Protein 1IFR (pdb70)

Radius of gyration: 12.82 Å; Cα contacts (8 Å, |Δi|>4): 294; chains: 1; bounding box: 25×29×37 Å

Sequence (113 aa):
GSHRTSGRVAVEEVDEEGKFVRLRNKSNEDQSMGNWQIKRQNGDDPLLTYRFPPKFTLKAGQVVTIWAAGAGATHSPPTDLVWKAQNTWGCGNSLRTALINSTGEEVAMRKLV

InterPro domains:
  IPR001322 Lamin tail domain [PF00932] (434-542)
  IPR001322 Lamin tail domain [PS51841] (428-545)
  IPR018039 Intermediate filament protein, conserved site [PS00226] (373-381)
  IPR036415 Lamin tail domain superfamily [G3DSA:2.60.40.1260] (401-550)
  IPR036415 Lamin tail domain superfamily [SSF74853] (403-548)
  IPR039008 Intermediate filament, rod domain [PF00038] (30-386)
  IPR039008 Intermediate filament, rod domain [PS51842] (31-387)
  IPR039008 Intermediate filament, rod domain [SM01391] (30-386)

Nearest PDB structures (foldseek):
  1ifr-assembly1_A  TM=1.009E+00  e=1.398E-22  Homo sapiens
  6ghd-assembly2_F  TM=9.971E-01  e=3.505E-19  Homo sapiens
  7crg-assembly2_B  TM=1.001E+00  e=9.884E-19  Homo sapiens
  3gef-assembly2_B  TM=9.757E-01  e=1.576E-18  Homo sapiens
  1ufg-assembly1_A  TM=9.640E-01  e=5.192E-18  Mus musculus

B-factor: mean 15.98, std 6.72, range [6.82, 43.07]

Foldseek 3Di:
DDKDAAAQKEFPDQDQQQFKTKMWRAAQAKDWAAQKWKWKDADPDDIDIATDHNTAIAHHGHMAMEGEQQNPDDDDPDRYHYGDVGNGSDHHQKMKMFIGGNVGHTRMIDIHD

CATH classification: 2.60.40.1260

Organism: Homo sapiens (NCBI:txid9606)

Structure (mmCIF, N/CA/C/O backbone):
data_1IFR
#
_entry.id   1IFR
#
_cell.length_a   26.430
_cell.length_b   52.550
_cell.length_c   67.440
_cell.angle_alpha   90.00
_cell.angle_beta   90.00
_cell.angle_gamma   90.00
#
_symmetry.space_group_name_H-M   'P 21 21 21'
#
loop_
_entity.id
_entity.type
_entity.pdbx_description
1 polymer 'Lamin A/C'
2 non-polymer GLYCEROL
3 water water
#
loop_
_atom_site.group_PDB
_atom_site.id
_atom_site.type_symbol
_atom_site.label_atom_id
_atom_site.label_alt_id
_atom_site.label_comp_id
_atom_site.label_asym_id
_atom_site.label_entity_id
_atom_site.label_seq_id
_atom_site.pdbx_PDB_ins_code
_atom_site.Cartn_x
_atom_site.Cartn_y
_atom_site.Cartn_z
_atom_site.occupancy
_atom_site.B_iso_or_equiv
_atom_site.auth_seq_id
_atom_site.auth_comp_id
_atom_site.auth_asym_id
_atom_site.auth_atom_id
_atom_site.pdbx_PDB_model_num
ATOM 1 N N . GLY A 1 1 ? -11.247 -9.725 -4.138 1.00 20.82 432 GLY A N 1
ATOM 2 C CA . GLY A 1 1 ? -10.063 -10.249 -4.874 1.00 18.70 432 GLY A CA 1
ATOM 3 C C . GLY A 1 1 ? -9.225 -11.198 -4.039 1.00 17.89 432 GLY A C 1
ATOM 4 O O . GLY A 1 1 ? -9.514 -11.426 -2.864 1.00 18.40 432 GLY A O 1
ATOM 5 N N . SER A 1 2 ? -8.190 -11.760 -4.655 1.00 16.16 433 SER A N 1
ATOM 6 C CA . SER A 1 2 ? -7.291 -12.684 -3.977 1.00 15.85 433 SER A CA 1
ATOM 7 C C . SER A 1 2 ? -6.445 -11.872 -3.011 1.00 14.18 433 SER A C 1
ATOM 8 O O . SER A 1 2 ? -6.222 -10.680 -3.224 1.00 12.91 433 SER A O 1
ATOM 11 N N . HIS A 1 3 ? -5.973 -12.501 -1.945 1.00 12.07 434 HIS A N 1
ATOM 12 C CA . HIS A 1 3 ? -5.163 -11.767 -0.992 1.00 11.46 434 HIS A CA 1
ATOM 13 C C . HIS A 1 3 ? -4.380 -12.664 -0.059 1.00 11.47 434 HIS A C 1
ATOM 14 O O . HIS A 1 3 ? -4.660 -13.852 0.076 1.00 10.62 434 HIS A O 1
ATOM 21 N N . ARG A 1 4 ? -3.393 -12.068 0.589 1.00 10.19 435 ARG A N 1
ATOM 22 C CA . ARG A 1 4 ? -2.553 -12.760 1.544 1.00 10.48 435 ARG A CA 1
ATOM 23 C C . ARG A 1 4 ? -2.053 -11.701 2.506 1.00 11.03 435 ARG A C 1
ATOM 24 O O . ARG A 1 4 ? -1.721 -10.587 2.098 1.00 10.24 435 ARG A O 1
ATOM 32 N N . THR A 1 5 ? -2.021 -12.045 3.786 1.00 11.27 436 THR A N 1
ATOM 33 C CA . THR A 1 5 ? -1.521 -11.140 4.803 1.00 11.75 436 THR A CA 1
ATOM 34 C C . THR A 1 5 ? -0.702 -11.913 5.820 1.00 13.08 436 THR A C 1
ATOM 35 O O . THR A 1 5 ? -1.212 -12.793 6.514 1.00 15.07 436 THR A O 1
ATOM 39 N N . SER A 1 6 ? 0.581 -11.595 5.878 1.00 13.43 437 SER A N 1
ATOM 40 C CA . SER A 1 6 ? 1.488 -12.212 6.827 1.00 16.69 437 SER A CA 1
ATOM 41 C C . SER A 1 6 ? 1.933 -11.038 7.679 1.00 17.50 437 SER A C 1
ATOM 42 O O . SER A 1 6 ? 2.393 -10.025 7.158 1.00 20.70 437 SER A O 1
ATOM 45 N N . GLY A 1 7 ? 1.781 -11.157 8.986 1.00 18.23 438 GLY A N 1
ATOM 46 C CA . GLY A 1 7 ? 2.186 -10.062 9.831 1.00 16.67 438 GLY A CA 1
ATOM 47 C C . GLY A 1 7 ? 1.022 -9.162 10.175 1.00 15.06 438 GLY A C 1
ATOM 48 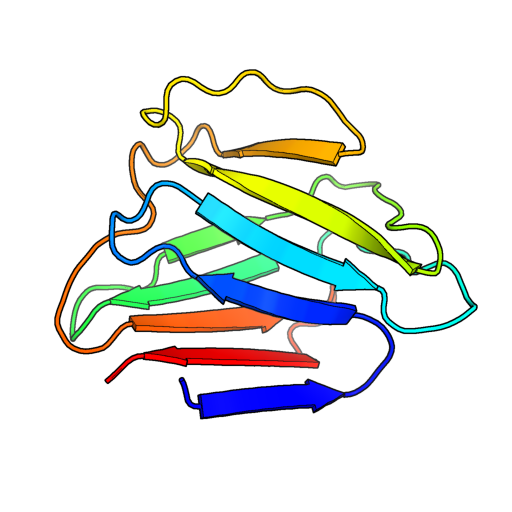O O . GLY A 1 7 ? -0.143 -9.539 10.048 1.00 15.48 438 GLY A O 1
ATOM 49 N N . ARG A 1 8 ? 1.351 -7.942 10.569 1.00 13.03 439 ARG A N 1
ATOM 50 C CA . ARG A 1 8 ? 0.355 -6.981 11.014 1.00 11.74 439 ARG A CA 1
ATOM 51 C C . ARG A 1 8 ? -0.449 -6.196 9.985 1.00 10.65 439 ARG A C 1
ATOM 52 O O . ARG A 1 8 ? -1.600 -5.854 10.248 1.00 10.78 439 ARG A O 1
ATOM 60 N N . VAL A 1 9 ? 0.134 -5.927 8.820 1.00 9.97 440 VAL A N 1
ATOM 61 C CA . VAL A 1 9 ? -0.531 -5.089 7.824 1.00 9.71 440 VAL A CA 1
ATOM 62 C C . VAL A 1 9 ? -1.047 -5.784 6.569 1.00 9.75 440 VAL A C 1
ATOM 63 O O . VAL A 1 9 ? -0.315 -6.509 5.899 1.00 9.83 440 VAL A O 1
ATOM 67 N N . ALA A 1 10 ? -2.309 -5.523 6.245 1.00 8.06 441 ALA A N 1
ATOM 68 C CA . ALA A 1 10 ? -2.949 -6.108 5.073 1.00 8.43 441 ALA A CA 1
ATOM 69 C C . ALA A 1 10 ? -3.267 -5.060 4.010 1.00 7.89 441 ALA A C 1
ATOM 70 O O . ALA A 1 10 ? -3.381 -3.867 4.305 1.00 8.56 441 ALA A O 1
ATOM 72 N N . VAL A 1 11 ? -3.383 -5.506 2.764 1.00 7.79 442 VAL A N 1
ATOM 73 C CA . VAL A 1 11 ? -3.779 -4.620 1.680 1.00 8.25 442 VAL A CA 1
ATOM 74 C C . VAL A 1 11 ? -5.292 -4.836 1.696 1.00 8.68 442 VAL A C 1
ATOM 75 O O . VAL A 1 11 ? -5.804 -5.850 1.204 1.00 10.31 442 VAL A O 1
ATOM 79 N N . GLU A 1 12 ? -6.002 -3.897 2.309 1.00 9.07 443 GLU A N 1
ATOM 80 C CA . GLU A 1 12 ? -7.447 -3.991 2.478 1.00 10.54 443 GLU A CA 1
ATOM 81 C C . GLU A 1 12 ? -8.289 -3.740 1.241 1.00 9.77 443 GLU A C 1
ATOM 82 O O . GLU A 1 12 ? -9.305 -4.407 1.024 1.00 10.23 443 GLU A O 1
ATOM 88 N N . GLU A 1 13 ? -7.886 -2.766 0.435 1.00 9.15 444 GLU A N 1
ATOM 89 C CA . GLU A 1 13 ? -8.629 -2.465 -0.779 1.00 10.58 444 GLU A CA 1
ATOM 90 C C . GLU A 1 13 ? -7.775 -1.848 -1.869 1.00 10.23 444 GLU A C 1
ATOM 91 O O . GLU A 1 13 ? -6.902 -1.022 -1.608 1.00 10.16 444 GLU A O 1
ATOM 97 N N . VAL A 1 14 ? -8.037 -2.281 -3.096 1.00 11.63 445 VAL A N 1
ATOM 98 C CA . VAL A 1 14 ? -7.351 -1.769 -4.271 1.00 12.70 445 VAL A CA 1
ATOM 99 C C . VAL A 1 14 ? -8.445 -1.174 -5.146 1.00 13.24 445 VAL A C 1
ATOM 100 O O . VAL A 1 14 ? -9.303 -1.893 -5.657 1.00 15.11 445 VAL A O 1
ATOM 104 N N . ASP A 1 15 ? -8.422 0.144 -5.302 1.00 13.45 446 ASP A N 1
ATOM 105 C CA . ASP A 1 15 ? -9.430 0.821 -6.102 1.00 13.59 446 ASP A CA 1
ATOM 106 C C . ASP A 1 15 ? -9.340 0.449 -7.577 1.00 13.97 446 ASP A C 1
ATOM 107 O O . ASP A 1 15 ? -8.286 0.584 -8.196 1.00 13.38 446 ASP A O 1
ATOM 112 N N . GLU A 1 16 ? -10.448 -0.027 -8.140 1.00 14.62 447 GLU A N 1
ATOM 113 C CA . GLU A 1 16 ? -10.471 -0.404 -9.547 1.00 16.28 447 GLU A CA 1
ATOM 114 C C . GLU A 1 16 ? -10.278 0.814 -10.443 1.00 15.18 447 GLU A C 1
ATOM 115 O O . GLU A 1 16 ? -9.846 0.684 -11.587 1.00 15.47 447 GLU A O 1
ATOM 121 N N . GLU A 1 17 ? -10.600 1.996 -9.922 1.00 15.29 448 GLU A N 1
ATOM 122 C CA . GLU A 1 17 ? -10.442 3.228 -10.689 1.00 14.96 448 GLU A CA 1
ATOM 123 C C . GLU A 1 17 ? -9.014 3.756 -10.578 1.00 14.17 448 GLU A C 1
ATOM 124 O O . GLU A 1 17 ? -8.700 4.830 -11.088 1.00 14.54 448 GLU A O 1
ATOM 130 N N . GLY A 1 18 ? -8.165 2.995 -9.890 1.00 12.38 449 GLY A N 1
ATOM 131 C CA . GLY A 1 18 ? -6.765 3.356 -9.728 1.00 11.62 449 GLY A CA 1
ATOM 132 C C . GLY A 1 18 ? -6.437 4.600 -8.924 1.00 11.33 449 GLY A C 1
ATOM 133 O O . GLY A 1 18 ? -5.324 5.121 -9.021 1.00 11.66 449 GLY A O 1
ATOM 134 N N . LYS A 1 19 ? -7.370 5.074 -8.111 1.00 10.89 450 LYS A N 1
ATOM 135 C CA . LYS A 1 19 ? -7.114 6.278 -7.337 1.00 10.61 450 LYS A CA 1
ATOM 136 C C . LYS A 1 19 ? -6.374 6.045 -6.027 1.00 10.53 450 LYS A C 1
ATOM 137 O O . LYS A 1 19 ? -5.661 6.929 -5.557 1.00 9.14 450 LYS A O 1
ATOM 143 N N . PHE A 1 20 ? -6.521 4.858 -5.446 1.00 9.88 451 PHE A N 1
ATOM 144 C CA . PHE A 1 20 ? -5.868 4.587 -4.174 1.00 8.56 451 PHE A CA 1
ATOM 145 C C . PHE A 1 20 ? -5.667 3.111 -3.859 1.00 8.24 451 PHE A C 1
ATOM 146 O O . PHE A 1 20 ? -6.197 2.227 -4.539 1.00 8.41 451 PHE A O 1
ATOM 154 N N . VAL A 1 21 ? -4.873 2.881 -2.815 1.00 7.72 452 VAL A N 1
ATOM 155 C CA . VAL A 1 21 ? -4.609 1.555 -2.261 1.00 7.93 452 VAL A CA 1
ATOM 156 C C . VAL A 1 21 ? -4.712 1.812 -0.762 1.00 7.29 452 VAL A C 1
ATOM 157 O O . VAL A 1 21 ? -4.070 2.732 -0.247 1.00 8.53 452 VAL A O 1
ATOM 161 N N . ARG A 1 22 ? -5.549 1.040 -0.072 1.00 7.58 453 ARG A N 1
ATOM 162 C CA . ARG A 1 22 ? -5.710 1.211 1.367 1.00 7.03 453 ARG A CA 1
ATOM 163 C C . ARG A 1 22 ? -5.165 0.018 2.134 1.00 8.44 453 ARG A C 1
ATOM 164 O O . ARG A 1 22 ? -5.466 -1.133 1.814 1.00 8.12 453 ARG A O 1
ATOM 172 N N . LEU A 1 23 ? -4.358 0.308 3.147 1.00 7.84 454 LEU A N 1
ATOM 173 C CA . LEU A 1 23 ? -3.769 -0.722 3.990 1.00 7.06 454 LEU A CA 1
ATOM 174 C C . LEU A 1 23 ? -4.379 -0.645 5.378 1.00 8.28 454 LEU A C 1
ATOM 175 O O . LEU A 1 23 ? -4.859 0.406 5.794 1.00 8.94 454 LEU A O 1
ATOM 180 N N . ARG A 1 24 ? -4.362 -1.760 6.098 1.00 7.35 455 ARG A N 1
ATOM 181 C CA . ARG A 1 24 ? -4.873 -1.751 7.457 1.00 8.63 455 ARG A CA 1
ATOM 182 C C . ARG A 1 24 ? -4.008 -2.585 8.378 1.00 8.14 455 ARG A C 1
ATOM 183 O O . ARG A 1 24 ? -3.637 -3.713 8.051 1.00 8.40 455 ARG A O 1
ATOM 191 N N . ASN A 1 25 ? -3.660 -2.010 9.521 1.00 7.74 456 ASN A N 1
ATOM 192 C CA . ASN A 1 25 ? -2.895 -2.746 10.510 1.00 8.82 456 ASN A CA 1
ATOM 193 C C . ASN A 1 25 ? -3.987 -3.480 11.283 1.00 10.03 456 ASN A C 1
ATOM 194 O O . ASN A 1 25 ? -4.704 -2.870 12.074 1.00 10.48 456 ASN A O 1
ATOM 199 N N . LYS A 1 26 ? -4.133 -4.779 11.036 1.00 10.70 457 LYS A N 1
ATOM 200 C CA . LYS A 1 26 ? -5.174 -5.552 11.709 1.00 12.17 457 LYS A CA 1
ATOM 201 C C . LYS A 1 26 ? -4.757 -6.086 13.072 1.00 12.76 457 LYS A C 1
ATOM 202 O O . LYS A 1 26 ? -5.541 -6.764 13.736 1.00 14.13 457 LYS A O 1
ATOM 208 N N . SER A 1 27 ? -3.537 -5.768 13.497 1.00 12.28 458 SER A N 1
ATOM 209 C CA . SER A 1 27 ? -3.036 -6.255 14.780 1.00 12.70 458 SER A CA 1
ATOM 210 C C . SER A 1 27 ? -3.214 -5.249 15.907 1.00 12.97 458 SER A C 1
ATOM 211 O O . SER A 1 27 ? -3.694 -4.133 15.701 1.00 13.71 458 SER A O 1
ATOM 214 N N . ASN A 1 28 ? -2.811 -5.658 17.105 1.00 13.36 459 ASN A N 1
ATOM 215 C CA . ASN A 1 28 ? -2.911 -4.801 18.278 1.00 14.43 459 ASN A CA 1
ATOM 216 C C . ASN A 1 28 ? -1.562 -4.154 18.588 1.00 14.00 459 ASN A C 1
ATOM 217 O O . ASN A 1 28 ? -1.352 -3.639 19.687 1.00 13.80 459 ASN A O 1
ATOM 222 N N . GLU A 1 29 ? -0.654 -4.182 17.613 1.00 13.90 460 GLU A N 1
ATOM 223 C CA . GLU A 1 29 ? 0.677 -3.597 17.765 1.00 14.03 460 GLU A CA 1
ATOM 224 C C . GLU A 1 29 ? 0.979 -2.646 16.610 1.00 13.40 460 GLU A C 1
ATOM 225 O O . GLU A 1 29 ? 0.566 -2.894 15.475 1.00 13.08 460 GLU A O 1
ATOM 231 N N . ASP A 1 30 ? 1.702 -1.567 16.894 1.00 12.55 461 ASP A N 1
ATOM 232 C CA . ASP A 1 30 ? 2.071 -0.611 15.853 1.00 12.63 461 ASP A CA 1
ATOM 233 C C . ASP A 1 30 ? 3.085 -1.260 14.922 1.00 12.52 461 ASP A C 1
ATOM 234 O O . ASP A 1 30 ? 3.838 -2.147 15.331 1.00 12.34 461 ASP A O 1
ATOM 239 N N . GLN A 1 31 ? 3.111 -0.808 13.674 1.00 11.85 462 GLN A N 1
ATOM 240 C CA . GLN A 1 31 ? 4.035 -1.355 12.690 1.00 11.08 462 GLN A CA 1
ATOM 241 C C . GLN A 1 31 ? 4.891 -0.279 12.038 1.00 10.93 462 GLN A C 1
ATOM 242 O O . GLN A 1 31 ? 4.373 0.689 11.484 1.00 11.63 462 GLN A O 1
ATOM 248 N N . SER A 1 32 ? 6.207 -0.449 12.110 1.00 11.86 463 SER A N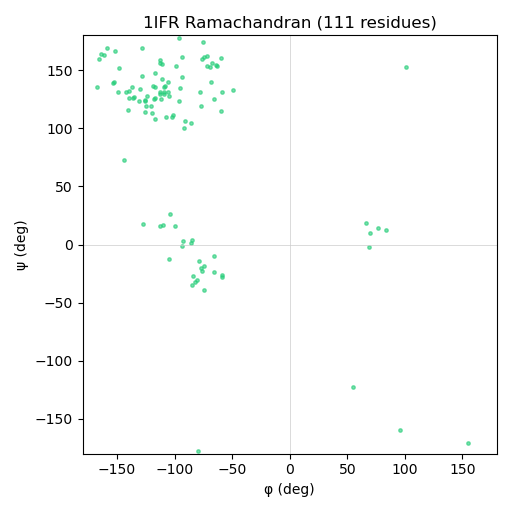 1
ATOM 249 C CA . SER A 1 32 ? 7.115 0.495 11.471 1.00 12.28 463 SER A CA 1
ATOM 250 C C . SER A 1 32 ? 7.098 0.151 9.985 1.00 12.00 463 SER A C 1
ATOM 251 O O . SER A 1 32 ? 7.229 -1.016 9.617 1.00 12.79 463 SER A O 1
ATOM 254 N N . MET A 1 33 ? 6.926 1.158 9.140 1.00 11.44 464 MET A N 1
ATOM 255 C CA . MET A 1 33 ? 6.892 0.926 7.701 1.00 11.25 464 MET A CA 1
ATOM 256 C C . MET A 1 33 ? 7.860 1.822 6.939 1.00 10.97 464 MET A C 1
ATOM 257 O O . MET A 1 33 ? 7.742 1.996 5.730 1.00 10.62 464 MET A O 1
ATOM 262 N N . GLY A 1 34 ? 8.822 2.391 7.658 1.00 11.65 465 GLY A N 1
ATOM 263 C CA . GLY A 1 34 ? 9.799 3.243 7.012 1.00 11.48 465 GLY A CA 1
ATOM 264 C C . GLY A 1 34 ? 10.524 2.448 5.944 1.00 10.78 465 GLY A C 1
ATOM 265 O O . GLY A 1 34 ? 10.970 1.328 6.197 1.00 12.11 465 GLY A O 1
ATOM 266 N N . ASN A 1 35 ? 10.615 3.025 4.750 1.00 11.41 466 ASN A N 1
ATOM 267 C CA . ASN A 1 35 ? 11.287 2.390 3.618 1.00 11.51 466 ASN A CA 1
ATOM 268 C C . ASN A 1 35 ? 10.565 1.173 3.037 1.00 11.05 466 ASN A C 1
ATOM 269 O O . ASN A 1 35 ? 11.123 0.450 2.216 1.00 11.79 466 ASN A O 1
ATOM 274 N N . TRP A 1 36 ? 9.328 0.935 3.465 1.00 10.23 467 TRP A N 1
ATOM 275 C CA . TRP A 1 36 ? 8.562 -0.166 2.897 1.00 9.04 467 TRP A CA 1
ATOM 276 C C . TRP A 1 36 ? 8.129 0.327 1.518 1.00 9.01 467 TRP A C 1
ATOM 277 O O . TRP A 1 36 ? 8.368 1.484 1.162 1.00 10.09 467 TRP A O 1
ATOM 288 N N . GLN A 1 37 ? 7.505 -0.538 0.730 1.00 8.49 468 GLN A N 1
ATOM 289 C CA . GLN A 1 37 ? 7.054 -0.122 -0.586 1.00 9.49 468 GLN A CA 1
ATOM 290 C C . GLN A 1 37 ? 5.844 -0.913 -1.032 1.00 8.69 468 GLN A C 1
ATOM 291 O O . GLN A 1 37 ? 5.485 -1.922 -0.423 1.00 8.74 468 GLN A O 1
ATOM 297 N N . ILE A 1 38 ? 5.202 -0.425 -2.085 1.00 9.32 469 ILE A N 1
ATOM 298 C CA . ILE A 1 38 ? 4.057 -1.103 -2.664 1.00 10.15 469 ILE A CA 1
ATOM 299 C C . ILE A 1 38 ? 4.376 -1.282 -4.139 1.00 10.32 469 ILE A C 1
ATOM 300 O O . ILE A 1 38 ? 4.691 -0.312 -4.834 1.00 11.52 469 ILE A O 1
ATOM 305 N N . LYS A 1 39 ? 4.340 -2.526 -4.599 1.00 10.46 470 LYS A N 1
ATOM 306 C CA . LYS A 1 39 ? 4.601 -2.833 -6.001 1.00 11.01 470 LYS A CA 1
ATOM 307 C C . LYS A 1 39 ? 3.281 -3.146 -6.688 1.00 11.01 470 LYS A C 1
ATOM 308 O O . LYS A 1 39 ? 2.510 -3.991 -6.234 1.00 11.51 470 LYS A O 1
ATOM 314 N N . ARG A 1 40 ? 3.032 -2.460 -7.794 1.00 10.89 471 ARG A N 1
ATOM 315 C CA . ARG A 1 40 ? 1.797 -2.621 -8.539 1.00 10.75 471 ARG A CA 1
ATOM 316 C C . ARG A 1 40 ? 2.047 -3.139 -9.949 1.00 12.40 471 ARG A C 1
ATOM 317 O O . ARG A 1 40 ? 2.812 -2.552 -10.712 1.00 11.92 471 ARG A O 1
ATOM 325 N N . GLN A 1 41 ? 1.390 -4.243 -10.279 1.00 13.56 472 GLN A N 1
ATOM 326 C CA . GLN A 1 41 ? 1.514 -4.859 -11.591 1.00 15.77 472 GLN A CA 1
ATOM 327 C C . GLN A 1 41 ? 0.155 -4.825 -12.281 1.00 15.78 472 GLN A C 1
ATOM 328 O O . GLN A 1 41 ? -0.768 -5.542 -11.889 1.00 15.59 472 GLN A O 1
ATOM 334 N N . ASN A 1 42 ? 0.030 -3.974 -13.296 1.00 15.94 473 ASN A N 1
ATOM 335 C CA . ASN A 1 42 ? -1.217 -3.855 -14.042 1.00 16.15 473 ASN A CA 1
ATOM 336 C C . ASN A 1 42 ? -1.087 -4.608 -15.354 1.00 16.87 473 ASN A C 1
ATOM 337 O O . ASN A 1 42 ? -0.336 -4.196 -16.237 1.00 16.64 473 ASN A O 1
ATOM 342 N N . GLY A 1 43 ? -1.820 -5.709 -15.474 1.00 17.97 474 GLY A N 1
ATOM 343 C CA . GLY A 1 43 ? -1.757 -6.501 -16.687 1.00 19.02 474 GLY A CA 1
ATOM 344 C C . GLY A 1 43 ? -0.330 -6.905 -16.992 1.00 19.65 474 GLY A C 1
ATOM 345 O O . GLY A 1 43 ? 0.332 -7.535 -16.167 1.00 20.76 474 GLY A O 1
ATOM 346 N N . ASP A 1 44 ? 0.147 -6.530 -18.174 1.00 20.93 475 ASP A N 1
ATOM 347 C CA . ASP A 1 44 ? 1.505 -6.856 -18.593 1.00 22.38 475 ASP A CA 1
ATOM 348 C C . ASP A 1 44 ? 2.390 -5.617 -18.637 1.00 22.38 475 ASP A C 1
ATOM 349 O O . ASP A 1 44 ? 3.460 -5.628 -19.249 1.00 22.42 475 ASP A O 1
ATOM 354 N N . ASP A 1 45 ? 1.941 -4.550 -17.984 1.00 22.19 476 ASP A N 1
ATOM 355 C CA . ASP A 1 45 ? 2.693 -3.301 -17.949 1.00 21.67 476 ASP A CA 1
ATOM 356 C C . ASP A 1 45 ? 3.889 -3.403 -17.012 1.00 20.84 476 ASP A C 1
ATOM 357 O O . ASP A 1 45 ? 3.950 -4.294 -16.165 1.00 20.30 476 ASP A O 1
ATOM 362 N N . PRO A 1 46 ? 4.868 -2.497 -17.167 1.00 19.96 477 PRO A N 1
ATOM 363 C CA . PRO A 1 46 ? 6.043 -2.525 -16.292 1.00 18.77 477 PRO A CA 1
ATOM 364 C C . PRO A 1 46 ? 5.566 -2.260 -14.867 1.00 17.84 477 PRO A C 1
ATOM 365 O O . PRO A 1 46 ? 4.534 -1.616 -14.662 1.00 17.07 477 PRO A O 1
ATOM 369 N N . LEU A 1 47 ? 6.314 -2.749 -13.887 1.00 17.77 478 LEU A N 1
ATOM 370 C CA . LEU A 1 47 ? 5.942 -2.565 -12.488 1.00 18.16 478 LEU A CA 1
ATOM 371 C C . LEU A 1 47 ? 6.044 -1.126 -12.008 1.00 17.78 478 LEU A C 1
ATOM 372 O O . LEU A 1 47 ? 6.975 -0.403 -12.363 1.00 17.73 478 LEU A O 1
ATOM 377 N N . LEU A 1 48 ? 5.070 -0.717 -11.201 1.00 16.38 479 LEU A N 1
ATOM 378 C CA . LEU A 1 48 ? 5.052 0.619 -10.621 1.00 16.56 479 LEU A CA 1
ATOM 379 C C . LEU A 1 48 ? 5.433 0.423 -9.162 1.00 16.26 479 LEU A C 1
ATOM 380 O O . LEU A 1 48 ? 5.001 -0.544 -8.531 1.00 15.84 479 LEU A O 1
ATOM 385 N N . THR A 1 49 ? 6.242 1.327 -8.626 1.00 15.73 480 THR A N 1
ATOM 386 C CA . THR A 1 49 ? 6.668 1.205 -7.241 1.00 15.50 480 THR A CA 1
ATOM 387 C C . THR A 1 49 ? 6.496 2.483 -6.434 1.00 14.94 480 THR A C 1
ATOM 388 O O . THR A 1 49 ? 7.012 3.543 -6.798 1.00 15.33 480 THR A O 1
ATOM 392 N N . TYR A 1 50 ? 5.752 2.374 -5.340 1.00 13.00 481 TYR A N 1
ATOM 393 C CA . TYR A 1 50 ? 5.553 3.492 -4.429 1.00 11.09 481 TYR A CA 1
ATOM 394 C C . TYR A 1 50 ? 6.407 3.172 -3.211 1.00 11.62 481 TYR A C 1
ATOM 395 O O . TYR A 1 50 ? 6.353 2.058 -2.694 1.00 11.18 481 TYR A O 1
ATOM 404 N N . ARG A 1 51 ? 7.201 4.131 -2.753 1.00 10.91 482 ARG A N 1
ATOM 405 C CA . ARG A 1 51 ? 8.019 3.908 -1.570 1.00 11.88 482 ARG A CA 1
ATOM 406 C C . ARG A 1 51 ? 7.488 4.725 -0.404 1.00 11.54 482 ARG A C 1
ATOM 407 O O . ARG A 1 51 ? 7.146 5.899 -0.561 1.00 10.54 482 ARG A O 1
ATOM 415 N N . PHE A 1 52 ? 7.400 4.098 0.761 1.00 11.19 483 PHE A N 1
ATOM 416 C CA . PHE A 1 52 ? 6.941 4.797 1.946 1.00 12.53 483 PHE A CA 1
ATOM 417 C C . PHE A 1 52 ? 8.028 5.752 2.380 1.00 14.22 483 PHE A C 1
ATOM 418 O O . PHE A 1 52 ? 9.183 5.620 1.968 1.00 13.72 483 PHE A O 1
ATOM 426 N N . PRO A 1 53 ? 7.670 6.738 3.213 1.00 14.54 484 PRO A N 1
ATOM 427 C CA . PRO A 1 53 ? 8.633 7.719 3.709 1.00 16.33 484 PRO A CA 1
ATOM 428 C C . PRO A 1 53 ? 9.738 6.998 4.476 1.00 16.49 484 PRO A C 1
ATOM 429 O O . PRO A 1 53 ? 9.566 5.855 4.910 1.00 16.24 484 PRO A O 1
ATOM 433 N N . PRO A 1 54 ? 10.893 7.651 4.655 1.00 18.21 485 PRO A N 1
ATOM 434 C CA . PRO A 1 54 ? 11.970 6.984 5.389 1.00 18.56 485 PRO A CA 1
ATOM 435 C C . PRO A 1 54 ? 11.533 6.605 6.804 1.00 18.70 485 PRO A C 1
ATOM 436 O O . PRO A 1 54 ? 12.051 5.661 7.398 1.00 19.39 485 PRO A O 1
ATOM 440 N N . LYS A 1 55 ? 10.568 7.349 7.335 1.00 19.38 486 LYS A N 1
ATOM 441 C CA . LYS A 1 55 ? 10.033 7.071 8.660 1.00 19.50 486 LYS A CA 1
ATOM 442 C C . LYS A 1 55 ? 8.513 7.151 8.618 1.00 17.58 486 LYS A C 1
ATOM 443 O O . LYS A 1 55 ? 7.941 8.131 8.137 1.00 17.25 486 LYS A O 1
ATOM 449 N N . PHE A 1 56 ? 7.861 6.095 9.096 1.00 16.81 487 PHE A N 1
ATOM 450 C CA . PHE A 1 56 ? 6.404 6.043 9.123 1.00 15.32 487 PHE A CA 1
ATOM 451 C C . PHE A 1 56 ? 5.923 4.893 9.991 1.00 15.60 487 PHE A C 1
ATOM 452 O O . PHE A 1 56 ? 6.443 3.783 9.911 1.00 15.87 487 PHE A O 1
ATOM 460 N N . THR A 1 57 ? 4.926 5.167 10.820 1.00 14.10 488 THR A N 1
ATOM 461 C CA . THR A 1 57 ? 4.359 4.145 11.683 1.00 13.91 488 THR A CA 1
ATOM 462 C C . THR A 1 57 ? 2.860 4.029 11.448 1.00 13.31 488 THR A C 1
ATOM 463 O O . THR A 1 57 ? 2.144 5.034 11.456 1.00 14.56 488 THR A O 1
ATOM 467 N N . LEU A 1 58 ? 2.390 2.810 11.203 1.00 11.25 489 LEU A N 1
ATOM 468 C CA . LEU A 1 58 ? 0.961 2.580 11.036 1.00 10.43 489 LEU A CA 1
ATOM 469 C C . LEU A 1 58 ? 0.544 1.989 12.379 1.00 10.11 489 LEU A C 1
ATOM 470 O O . LEU A 1 58 ? 0.921 0.865 12.724 1.00 10.18 489 LEU A O 1
ATOM 475 N N . LYS A 1 59 ? -0.213 2.758 13.151 1.00 10.97 490 LYS A N 1
ATOM 476 C CA . LYS A 1 59 ? -0.626 2.309 14.472 1.00 11.48 490 LYS A CA 1
ATOM 477 C C . LYS A 1 59 ? -1.589 1.138 14.458 1.00 9.96 490 LYS A C 1
ATOM 478 O O . LYS A 1 59 ? -2.299 0.907 13.480 1.00 9.57 490 LYS A O 1
ATOM 484 N N . ALA A 1 60 ? -1.605 0.410 15.569 1.00 9.84 491 ALA A N 1
ATOM 485 C CA . ALA A 1 60 ? -2.458 -0.754 15.738 1.00 10.00 491 ALA A CA 1
ATOM 486 C C . ALA A 1 60 ? -3.902 -0.477 15.348 1.00 10.81 491 ALA A C 1
A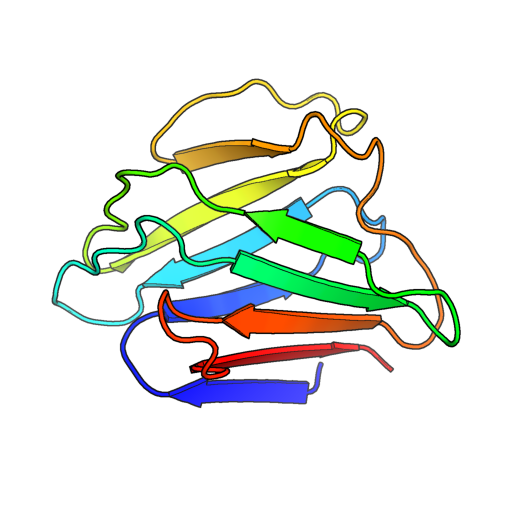TOM 487 O O . ALA A 1 60 ? -4.479 0.540 15.742 1.00 11.23 491 ALA A O 1
ATOM 489 N N . GLY A 1 61 ? -4.469 -1.387 14.562 1.00 10.55 492 GLY A N 1
ATOM 490 C CA . GLY A 1 61 ? -5.850 -1.272 14.127 1.00 11.23 492 GLY A CA 1
ATOM 491 C C . GLY A 1 61 ? -6.189 -0.161 13.150 1.00 12.29 492 GLY A C 1
ATOM 492 O O . GLY A 1 61 ? -7.334 -0.064 12.712 1.00 14.36 492 GLY A O 1
ATOM 493 N N . GLN A 1 62 ? -5.207 0.659 12.783 1.00 11.98 493 GLN A N 1
ATOM 494 C CA . GLN A 1 62 ? -5.459 1.784 11.885 1.00 12.02 493 GLN A CA 1
ATOM 495 C C . GLN A 1 62 ? -5.223 1.538 10.401 1.00 11.31 493 GLN A C 1
ATOM 496 O O . GLN A 1 62 ? -4.530 0.601 10.007 1.00 10.83 493 GLN A O 1
ATOM 502 N N . VAL A 1 63 ? -5.813 2.400 9.580 1.00 11.05 494 VAL A N 1
ATOM 503 C CA . VAL A 1 63 ? -5.655 2.311 8.137 1.00 11.65 494 VAL A CA 1
ATOM 504 C C . VAL A 1 63 ? -4.875 3.502 7.602 1.00 10.93 494 VAL A C 1
ATOM 505 O O . VAL A 1 63 ? -4.771 4.548 8.248 1.00 11.11 494 VAL A O 1
ATOM 509 N N . VAL A 1 64 ? -4.304 3.318 6.423 1.00 9.82 495 VAL A N 1
ATOM 510 C CA . VAL A 1 64 ? -3.604 4.392 5.734 1.00 9.22 495 VAL A CA 1
ATOM 511 C C . VAL A 1 64 ? -3.932 4.195 4.263 1.00 7.89 495 VAL A C 1
ATOM 512 O O . VAL A 1 64 ? -3.881 3.076 3.738 1.00 8.14 495 VAL A O 1
ATOM 516 N N . THR A 1 65 ? -4.334 5.273 3.607 1.00 8.40 496 THR A N 1
ATOM 517 C CA . THR A 1 65 ? -4.662 5.204 2.197 1.00 7.89 496 THR A CA 1
ATOM 518 C C . THR A 1 65 ? -3.580 5.944 1.437 1.00 7.82 496 THR A C 1
ATOM 519 O O . THR A 1 65 ? -3.209 7.060 1.802 1.00 9.04 496 THR A O 1
ATOM 523 N N . ILE A 1 66 ? -3.056 5.310 0.395 1.00 7.29 497 ILE A N 1
ATOM 524 C CA . ILE A 1 66 ? -2.021 5.920 -0.425 1.00 8.22 497 ILE A CA 1
ATOM 525 C C . ILE A 1 66 ? -2.694 6.291 -1.737 1.00 7.77 497 ILE A C 1
ATOM 526 O O . ILE A 1 66 ? -3.067 5.419 -2.530 1.00 8.36 497 ILE A O 1
ATOM 531 N N . TRP A 1 67 ? -2.856 7.594 -1.945 1.00 8.63 498 TRP A N 1
ATOM 532 C CA . TRP A 1 67 ? -3.510 8.136 -3.127 1.00 9.23 498 TRP A CA 1
ATOM 533 C C . TRP A 1 67 ? -2.564 8.489 -4.260 1.00 9.67 498 TRP A C 1
ATOM 534 O O . TRP A 1 67 ? -1.455 8.966 -4.029 1.00 10.35 498 TRP A O 1
ATOM 545 N N . ALA A 1 68 ? -3.022 8.274 -5.490 1.00 11.30 499 ALA A N 1
ATOM 546 C CA . ALA A 1 68 ? -2.229 8.634 -6.660 1.00 12.80 499 ALA A CA 1
ATOM 547 C C . ALA A 1 68 ? -2.360 10.156 -6.780 1.00 13.78 499 ALA A C 1
ATOM 548 O O . ALA A 1 68 ? -3.298 10.746 -6.243 1.00 14.13 499 ALA A O 1
ATOM 550 N N . ALA A 1 69 ? -1.429 10.785 -7.492 1.00 14.37 500 ALA A N 1
ATOM 551 C CA . ALA A 1 69 ? -1.411 12.240 -7.645 1.00 15.25 500 ALA A CA 1
ATOM 552 C C . ALA A 1 69 ? -2.637 12.907 -8.273 1.00 16.06 500 ALA A C 1
ATOM 553 O O . ALA A 1 69 ? -2.917 14.073 -7.983 1.00 17.31 500 ALA A O 1
ATOM 555 N N . GLY A 1 70 ? -3.362 12.191 -9.127 1.00 16.65 501 GLY A N 1
ATOM 556 C CA . GLY A 1 70 ? -4.525 12.789 -9.764 1.00 17.52 501 GLY A CA 1
ATOM 557 C C . GLY A 1 70 ? -5.866 12.351 -9.206 1.00 17.30 501 GLY A C 1
ATOM 558 O O . GLY A 1 70 ? -6.880 12.401 -9.906 1.00 19.65 501 GLY A O 1
ATOM 559 N N . ALA A 1 71 ? -5.881 11.948 -7.939 1.00 14.80 502 ALA A N 1
ATOM 560 C CA . ALA A 1 71 ? -7.102 11.476 -7.296 1.00 14.13 502 ALA A CA 1
ATOM 561 C C . ALA A 1 71 ? -7.873 12.553 -6.539 1.00 13.89 502 ALA A C 1
ATOM 562 O O . ALA A 1 71 ? -8.925 12.277 -5.968 1.00 13.99 502 ALA A O 1
ATOM 564 N N . GLY A 1 72 ? -7.351 13.775 -6.529 1.00 13.60 503 GLY A N 1
ATOM 565 C CA . GLY A 1 72 ? -8.025 14.856 -5.830 1.00 14.37 503 GLY A CA 1
ATOM 566 C C . GLY A 1 72 ? -7.864 14.812 -4.321 1.00 13.38 503 GLY A C 1
ATOM 567 O O . GLY A 1 72 ? -8.578 15.502 -3.585 1.00 15.05 503 GLY A O 1
ATOM 568 N N . ALA A 1 73 ? -6.925 13.999 -3.852 1.00 13.09 504 ALA A N 1
ATOM 569 C CA . ALA A 1 73 ? -6.668 13.870 -2.424 1.00 11.82 504 ALA A CA 1
ATOM 570 C C . ALA A 1 73 ? -5.467 14.710 -2.000 1.00 12.21 504 ALA A C 1
ATOM 571 O O . ALA A 1 73 ? -4.571 14.977 -2.800 1.00 14.81 504 ALA A O 1
ATOM 573 N N . THR A 1 74 ? -5.457 15.119 -0.735 1.00 12.90 505 THR A N 1
ATOM 574 C CA . THR A 1 74 ? -4.373 15.928 -0.192 1.00 13.29 505 THR A CA 1
ATOM 575 C C . THR A 1 74 ? -3.545 15.134 0.816 1.00 12.32 505 THR A C 1
ATOM 576 O O . THR A 1 74 ? -4.084 14.325 1.575 1.00 13.96 505 THR A O 1
ATOM 580 N N . HIS A 1 75 ? -2.235 15.361 0.804 1.00 13.35 506 HIS A N 1
ATOM 581 C CA . HIS A 1 75 ? -1.325 14.685 1.720 1.00 13.36 506 HIS A CA 1
ATOM 582 C C . HIS A 1 75 ? -1.762 15.045 3.135 1.00 13.72 506 HIS A C 1
ATOM 583 O O . HIS A 1 75 ? -1.698 16.210 3.540 1.00 14.60 506 HIS A O 1
ATOM 590 N N . SER A 1 76 ? -2.212 14.046 3.886 1.00 12.68 507 SER A N 1
ATOM 591 C CA . SER A 1 76 ? -2.683 14.275 5.245 1.00 13.58 507 SER A CA 1
ATOM 592 C C . SER A 1 76 ? -2.313 13.111 6.159 1.00 12.95 507 SER A C 1
ATOM 593 O O . SER A 1 76 ? -3.166 12.313 6.543 1.00 12.32 507 SER A O 1
ATOM 596 N N . PRO A 1 77 ? -1.025 12.995 6.510 1.00 13.89 508 PRO A N 1
ATOM 597 C CA . PRO A 1 77 ? -0.589 11.907 7.386 1.00 15.42 508 PRO A CA 1
ATOM 598 C C . PRO A 1 77 ? -1.231 12.039 8.763 1.00 15.83 508 PRO A C 1
ATOM 599 O O . PRO A 1 77 ? -1.580 13.141 9.190 1.00 16.36 508 PRO A O 1
ATOM 603 N N . PRO A 1 78 ? -1.372 10.919 9.487 1.00 17.28 509 PRO A N 1
ATOM 604 C CA . PRO A 1 78 ? -0.947 9.590 9.041 1.00 17.26 509 PRO A CA 1
ATOM 605 C C . PRO A 1 78 ? -2.025 8.766 8.337 1.00 15.85 509 PRO A C 1
ATOM 606 O O . PRO A 1 78 ? -1.780 7.617 7.974 1.00 16.34 509 PRO A O 1
ATOM 610 N N . THR A 1 79 ? -3.205 9.344 8.134 1.00 13.20 510 THR A N 1
ATOM 611 C CA . THR A 1 79 ? -4.304 8.618 7.505 1.00 13.49 510 THR A CA 1
ATOM 612 C C . THR A 1 79 ? -4.276 8.554 5.983 1.00 11.11 510 THR A C 1
ATOM 613 O O . THR A 1 79 ? -4.729 7.573 5.390 1.00 11.27 510 THR A O 1
ATOM 617 N N . ASP A 1 80 ? -3.749 9.593 5.345 1.00 10.58 511 ASP A N 1
ATOM 618 C CA . ASP A 1 80 ? -3.714 9.625 3.891 1.00 9.36 511 ASP A CA 1
ATOM 619 C C . ASP A 1 80 ? -2.403 10.180 3.358 1.00 9.92 511 ASP A C 1
ATOM 620 O O . ASP A 1 80 ? -1.974 11.271 3.740 1.00 11.12 511 ASP A O 1
ATOM 625 N N . LEU A 1 81 ? -1.759 9.418 2.482 1.00 8.98 512 LEU A N 1
ATOM 626 C CA . LEU A 1 81 ? -0.501 9.843 1.882 1.00 10.22 512 LEU A CA 1
ATOM 627 C C . LEU A 1 81 ? -0.718 9.978 0.383 1.00 11.68 512 LEU A C 1
ATOM 628 O O . LEU A 1 81 ? -1.520 9.254 -0.200 1.00 11.86 512 LEU A O 1
ATOM 633 N N . VAL A 1 82 ? -0.015 10.918 -0.237 1.00 13.48 513 VAL A N 1
ATOM 634 C CA . VAL A 1 82 ? -0.143 11.125 -1.672 1.00 15.15 513 VAL A CA 1
ATOM 635 C C . VAL A 1 82 ? 1.138 10.748 -2.403 1.00 16.05 513 VAL A C 1
ATOM 636 O O . VAL A 1 82 ? 2.229 11.176 -2.029 1.00 17.69 513 VAL A O 1
ATOM 640 N N . TRP A 1 83 ? 0.984 9.936 -3.444 1.00 15.17 514 TRP A N 1
ATOM 641 C CA . TRP A 1 83 ? 2.090 9.473 -4.275 1.00 16.47 514 TRP A CA 1
ATOM 642 C C . TRP A 1 83 ? 2.236 10.473 -5.422 1.00 16.92 514 TRP A C 1
ATOM 643 O O . TRP A 1 83 ? 1.429 10.491 -6.352 1.00 17.49 514 TRP A O 1
ATOM 654 N N . LYS A 1 84 ? 3.275 11.296 -5.351 1.00 18.70 515 LYS A N 1
ATOM 655 C CA . LYS A 1 84 ? 3.507 12.330 -6.353 1.00 19.11 515 LYS A CA 1
ATOM 656 C C . LYS A 1 84 ? 4.078 11.880 -7.691 1.00 18.84 515 LYS A C 1
ATOM 657 O O . LYS A 1 84 ? 3.902 12.563 -8.699 1.00 20.19 515 LYS A O 1
ATOM 663 N N . ALA A 1 85 ? 4.747 10.732 -7.710 1.00 19.26 516 ALA A N 1
ATOM 664 C CA . ALA A 1 85 ? 5.363 10.239 -8.940 1.00 19.56 516 ALA A CA 1
ATOM 665 C C . ALA A 1 85 ? 4.414 9.668 -9.994 1.00 19.22 516 ALA A C 1
ATOM 666 O O . ALA A 1 85 ? 4.788 9.553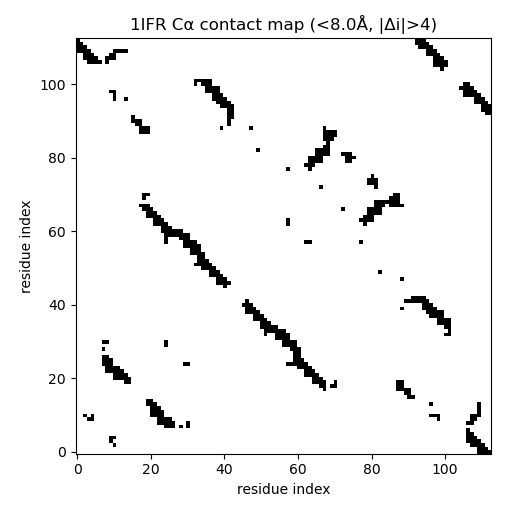 -11.161 1.00 20.08 516 ALA A O 1
ATOM 668 N N . GLN A 1 86 ? 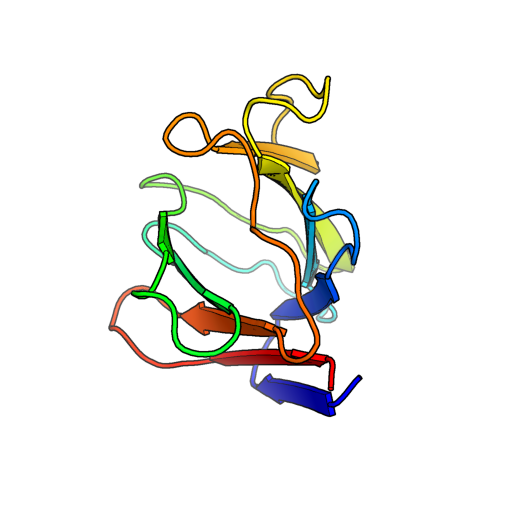3.192 9.318 -9.598 1.00 18.24 517 GLN A N 1
ATOM 669 C CA . GLN A 1 86 ? 2.223 8.747 -10.534 1.00 17.25 517 GLN A CA 1
ATOM 670 C C . GLN A 1 86 ? 0.827 9.345 -10.348 1.00 16.52 517 GLN A C 1
ATOM 671 O O . GLN A 1 86 ? 0.348 9.472 -9.221 1.00 15.98 517 GLN A O 1
ATOM 677 N N . ASN A 1 87 ? 0.169 9.693 -11.452 1.00 15.66 518 ASN A N 1
ATOM 678 C CA . ASN A 1 87 ? -1.169 10.269 -11.379 1.00 15.72 518 ASN A CA 1
ATOM 679 C C . ASN A 1 87 ? -2.241 9.218 -11.116 1.00 14.79 518 ASN A C 1
ATOM 680 O O . ASN A 1 87 ? -3.334 9.544 -10.656 1.00 14.59 518 ASN A O 1
ATOM 685 N N . THR A 1 88 ? -1.920 7.959 -11.404 1.00 14.38 519 THR A N 1
ATOM 686 C CA . THR A 1 88 ? -2.856 6.857 -11.200 1.00 13.73 519 THR A CA 1
ATOM 687 C C . THR A 1 88 ? -2.124 5.570 -10.834 1.00 12.84 519 THR A C 1
ATOM 688 O O . THR A 1 88 ? -0.968 5.382 -11.206 1.00 12.97 519 THR A O 1
ATOM 692 N N . TRP A 1 89 ? -2.795 4.697 -10.086 1.00 12.57 520 TRP A N 1
ATOM 693 C CA . TRP A 1 89 ? -2.218 3.410 -9.718 1.00 12.40 520 TRP A CA 1
ATOM 694 C C . TRP A 1 89 ? -2.346 2.459 -10.907 1.00 13.21 520 TRP A C 1
ATOM 695 O O . TRP A 1 89 ? -1.717 1.397 -10.945 1.00 13.33 520 TRP A O 1
ATOM 706 N N . GLY A 1 90 ? -3.173 2.843 -11.875 1.00 13.73 521 GLY A N 1
ATOM 707 C CA . GLY A 1 90 ? -3.371 2.010 -13.048 1.00 15.64 521 GLY A CA 1
ATOM 708 C C . GLY A 1 90 ? -4.657 1.210 -12.986 1.00 16.22 521 GLY A C 1
ATOM 709 O O . GLY A 1 90 ? -5.142 0.882 -11.900 1.00 15.61 521 GLY A O 1
ATOM 710 N N . CYS A 1 91 ? -5.205 0.892 -14.157 1.00 17.54 522 CYS A N 1
ATOM 711 C CA . CYS A 1 91 ? -6.445 0.126 -14.267 1.00 20.32 522 CYS A CA 1
ATOM 712 C C . CYS A 1 91 ? -6.256 -1.061 -15.197 1.00 21.13 522 CYS A C 1
ATOM 713 O O . CYS A 1 91 ? -5.248 -1.156 -15.894 1.00 22.15 522 CYS A O 1
ATOM 716 N N . GLY A 1 92 ? -7.237 -1.959 -15.212 1.00 23.52 523 GLY A N 1
ATOM 717 C CA . GLY A 1 92 ? -7.153 -3.125 -16.075 1.00 25.61 523 GLY A CA 1
ATOM 718 C C . GLY A 1 92 ? -7.960 -4.312 -15.584 1.00 26.71 523 GLY A C 1
ATOM 719 O O . GLY A 1 92 ? -8.748 -4.196 -14.645 1.00 27.00 523 GLY A O 1
ATOM 720 N N . ASN A 1 93 ? -7.761 -5.458 -16.227 1.00 27.92 524 ASN A N 1
ATOM 721 C CA . ASN A 1 93 ? -8.465 -6.681 -15.858 1.00 28.81 524 ASN A CA 1
ATOM 722 C C . ASN A 1 93 ? -7.755 -7.406 -14.719 1.00 28.14 524 ASN A C 1
ATOM 723 O O . ASN A 1 93 ? -8.400 -8.016 -13.864 1.00 28.48 524 ASN A O 1
ATOM 728 N N . SER A 1 94 ? -6.426 -7.339 -14.711 1.00 26.42 525 SER A N 1
ATOM 729 C CA . SER A 1 94 ? -5.638 -7.990 -13.670 1.00 25.07 525 SER A CA 1
ATOM 730 C C . SER A 1 94 ? -4.698 -6.990 -13.007 1.00 22.70 525 SER A C 1
ATOM 731 O O . SER A 1 94 ? -3.771 -6.479 -13.636 1.00 22.81 525 SER A O 1
ATOM 734 N N . LEU A 1 95 ? -4.942 -6.717 -11.731 1.00 20.03 526 LEU A N 1
ATOM 735 C CA . LEU A 1 95 ? -4.129 -5.768 -10.978 1.00 18.01 526 LEU A CA 1
ATOM 736 C C . LEU A 1 95 ? -3.586 -6.440 -9.723 1.00 16.47 526 LEU A C 1
ATOM 737 O O . LEU A 1 95 ? -4.365 -6.876 -8.878 1.00 16.99 526 LEU A O 1
ATOM 742 N N . ARG A 1 96 ? -2.263 -6.528 -9.600 1.00 13.23 527 ARG A N 1
ATOM 743 C CA . ARG A 1 96 ? -1.653 -7.134 -8.416 1.00 11.99 527 ARG A CA 1
ATOM 744 C C . ARG A 1 96 ? -0.925 -6.054 -7.622 1.00 10.37 527 ARG A C 1
ATOM 745 O O . ARG A 1 96 ? -0.063 -5.346 -8.156 1.00 11.08 527 ARG A O 1
ATOM 753 N N . THR A 1 97 ? -1.278 -5.940 -6.345 1.00 9.50 528 THR A N 1
ATOM 754 C CA . THR A 1 97 ? -0.697 -4.935 -5.459 1.00 9.08 528 THR A CA 1
ATOM 755 C C . THR A 1 97 ? -0.033 -5.652 -4.294 1.00 8.79 528 THR A C 1
ATOM 756 O O . THR A 1 97 ? -0.694 -6.367 -3.543 1.00 9.66 528 THR A O 1
ATOM 760 N N . ALA A 1 98 ? 1.275 -5.464 -4.150 1.00 8.24 529 ALA A N 1
ATOM 761 C CA . ALA A 1 98 ? 2.022 -6.127 -3.087 1.00 8.28 529 ALA A CA 1
ATOM 762 C C . ALA A 1 98 ? 2.684 -5.160 -2.120 1.00 8.10 529 ALA A C 1
ATOM 763 O O . ALA A 1 98 ? 3.266 -4.160 -2.530 1.00 8.72 529 ALA A O 1
ATOM 765 N N . LEU A 1 99 ? 2.575 -5.468 -0.832 1.00 7.24 530 LEU A N 1
ATOM 766 C CA . LEU A 1 99 ? 3.194 -4.671 0.218 1.00 7.08 530 LEU A CA 1
ATOM 767 C C . LEU A 1 99 ? 4.521 -5.365 0.526 1.00 7.09 530 LEU A C 1
ATOM 768 O O . LEU A 1 99 ? 4.551 -6.558 0.854 1.00 7.16 530 LEU A O 1
ATOM 773 N N . ILE A 1 100 ? 5.610 -4.612 0.405 1.00 7.67 531 ILE A N 1
ATOM 774 C CA . ILE A 1 100 ? 6.969 -5.122 0.599 1.00 7.80 531 ILE A CA 1
ATOM 775 C C . ILE A 1 100 ? 7.643 -4.432 1.782 1.00 7.55 531 ILE A C 1
ATOM 776 O O . ILE A 1 100 ? 7.544 -3.212 1.909 1.00 8.55 531 ILE A O 1
ATOM 781 N N . ASN A 1 101 ? 8.330 -5.184 2.642 1.00 7.73 532 ASN A N 1
ATOM 782 C CA . ASN A 1 101 ? 9.004 -4.541 3.768 1.00 8.46 532 ASN A CA 1
ATOM 783 C C . ASN A 1 101 ? 10.333 -3.913 3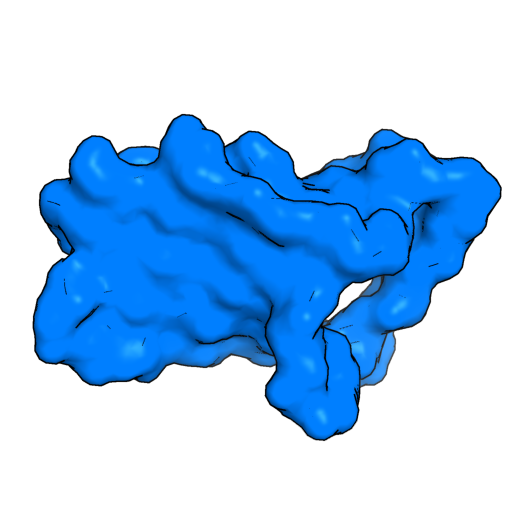.345 1.00 8.86 532 ASN A C 1
ATOM 784 O O . ASN A 1 101 ? 10.689 -3.937 2.166 1.00 9.35 532 ASN A O 1
ATOM 789 N N . SER A 1 102 ? 11.061 -3.344 4.303 1.00 10.44 533 SER A N 1
ATOM 790 C CA . SER A 1 102 ? 12.318 -2.665 3.999 1.00 11.06 533 SER A CA 1
ATOM 791 C C . SER A 1 102 ? 13.458 -3.536 3.480 1.00 11.81 533 SER A C 1
ATOM 792 O O . SER A 1 102 ? 14.474 -3.011 3.025 1.00 12.92 533 SER A O 1
ATOM 795 N N . THR A 1 103 ? 13.303 -4.856 3.538 1.00 12.38 534 THR A N 1
ATOM 796 C CA . THR A 1 103 ? 14.350 -5.740 3.040 1.00 13.76 534 THR A CA 1
ATOM 797 C C . THR A 1 103 ? 13.921 -6.512 1.791 1.00 13.55 534 THR A C 1
ATOM 798 O O . THR A 1 103 ? 14.539 -7.507 1.418 1.00 14.28 534 THR A O 1
ATOM 802 N N . GLY A 1 104 ? 12.849 -6.049 1.155 1.00 12.89 535 GLY A N 1
ATOM 803 C CA . GLY A 1 104 ? 12.388 -6.666 -0.077 1.00 12.87 535 GLY A CA 1
ATOM 804 C C . GLY A 1 104 ? 11.496 -7.889 -0.013 1.00 12.52 535 GLY A C 1
ATOM 805 O O . GLY A 1 104 ? 11.281 -8.545 -1.034 1.00 15.42 535 GLY A O 1
ATOM 806 N N . GLU A 1 105 ? 10.967 -8.203 1.162 1.00 10.62 536 GLU A N 1
ATOM 807 C CA . GLU A 1 105 ? 10.102 -9.372 1.288 1.00 10.50 536 GLU A CA 1
ATOM 808 C C . GLU A 1 105 ? 8.638 -8.963 1.169 1.00 9.92 536 GLU A C 1
ATOM 809 O O . GLU A 1 105 ? 8.214 -7.968 1.763 1.00 8.74 536 GLU A O 1
ATOM 815 N N . GLU A 1 106 ? 7.870 -9.713 0.383 1.00 8.59 537 GLU A N 1
ATOM 816 C CA . GLU A 1 106 ? 6.448 -9.420 0.222 1.00 8.24 537 GLU A CA 1
ATOM 817 C C . GLU A 1 106 ? 5.727 -9.917 1.470 1.00 8.86 537 GLU A C 1
ATOM 818 O O . GLU A 1 106 ? 5.751 -11.110 1.774 1.00 8.97 537 GLU A O 1
ATOM 824 N N . VAL A 1 107 ? 5.079 -9.006 2.192 1.00 8.15 538 VAL A N 1
ATOM 825 C CA . VAL A 1 107 ? 4.383 -9.377 3.418 1.00 8.44 538 VAL A CA 1
ATOM 826 C C . VAL A 1 107 ? 2.868 -9.422 3.282 1.00 9.00 538 VAL A C 1
ATOM 827 O O . VAL A 1 107 ? 2.175 -9.941 4.157 1.00 10.19 538 VAL A O 1
ATOM 831 N N . ALA A 1 108 ? 2.351 -8.883 2.183 1.00 6.95 539 ALA A N 1
ATOM 832 C CA . ALA A 1 108 ? 0.912 -8.900 1.945 1.00 8.05 539 ALA A CA 1
ATOM 833 C C . ALA A 1 108 ? 0.641 -8.552 0.496 1.00 9.27 539 ALA A C 1
ATOM 834 O O . ALA A 1 108 ? 1.484 -7.966 -0.179 1.00 9.78 539 ALA A O 1
ATOM 836 N N . MET A 1 109 ? -0.536 -8.926 0.018 1.00 8.62 540 MET A N 1
ATOM 837 C CA . MET A 1 109 ? -0.916 -8.613 -1.346 1.00 9.09 540 MET A CA 1
ATOM 838 C C . MET A 1 109 ? -2.414 -8.718 -1.527 1.00 10.16 540 MET A C 1
ATOM 839 O O . MET A 1 109 ? -3.121 -9.260 -0.677 1.00 8.05 540 MET A O 1
ATOM 844 N N . ARG A 1 110 ? -2.891 -8.131 -2.614 1.00 10.67 541 ARG A N 1
ATOM 845 C CA . ARG A 1 110 ? -4.292 -8.211 -2.989 1.00 10.30 541 ARG A CA 1
ATOM 846 C C . ARG A 1 110 ? -4.259 -8.152 -4.500 1.00 11.98 541 ARG A C 1
ATOM 847 O O . ARG A 1 110 ? -3.576 -7.303 -5.082 1.00 11.63 541 ARG A O 1
ATOM 855 N N . LYS A 1 111 ? -4.968 -9.080 -5.132 1.00 13.05 542 LYS A N 1
ATOM 856 C CA . LYS A 1 111 ? -4.993 -9.154 -6.583 1.00 15.01 542 LYS A CA 1
ATOM 857 C C . LYS A 1 111 ? -6.408 -9.236 -7.123 1.00 17.55 542 LYS A C 1
ATOM 858 O O . LYS A 1 111 ? -7.232 -10.002 -6.625 1.00 17.47 542 LYS A O 1
ATOM 864 N N . LEU A 1 112 ? -6.684 -8.430 -8.140 1.00 19.14 543 LEU A N 1
ATOM 865 C CA . LEU A 1 112 ? -7.992 -8.417 -8.777 1.00 21.48 543 LEU A CA 1
ATOM 866 C C . LEU A 1 112 ? -7.839 -9.049 -10.153 1.00 23.08 543 LEU A C 1
ATOM 867 O O . LEU A 1 112 ? -6.869 -8.775 -10.860 1.00 23.58 543 LEU A O 1
ATOM 872 N N . VAL A 1 113 ? -8.785 -9.905 -10.525 1.00 24.63 544 VAL A N 1
ATOM 873 C CA . VAL A 1 113 ? -8.743 -10.570 -11.825 1.00 26.77 544 VAL A CA 1
ATOM 874 C C . VAL A 1 113 ? -10.146 -10.648 -12.419 1.00 26.96 544 VAL A C 1
ATOM 875 O O . VAL A 1 113 ? -11.109 -10.377 -11.673 1.00 27.58 544 VAL A O 1
#

GO terms:
  GO:0005634 nucleus (C, IDA)
  GO:0005515 protein binding (F, IPI)
  GO:0032204 regulation of telomere maintenance (P, IMP)
  GO:0008104 intracellular protein localiz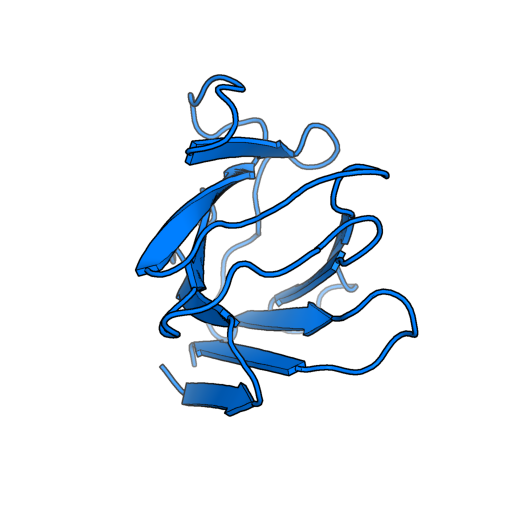ation (P, IMP)
  GO:0048471 perinuclear region of cytoplasm (C, IDA)
  GO:0005198 structural molecule activity (F, TAS)
  GO:0005635 nuclear envelope (C, TAS)
  GO:0005638 lamin filament (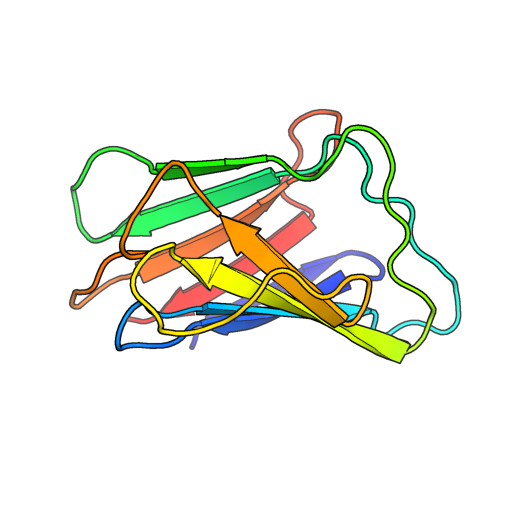C, TAS)
  GO:0005652 nuclear lamina (C, TAS)
  GO:0005882 intermediate filament (C, TAS)
  GO:0007517 muscle organ development (P, IMP)
  GO:0006998 nuclear envelope organization (P, IMP)
  GO:0005200 structural constituent of cytoskeleton (F, IDA)
  GO:0005652 nuclear lamina (C, IDA)
  GO:0006998 nuclear envelope organization (P, IDA)
  GO:0005200 structural constituent of cytoskeleton (F, IMP)
  GO:0006303 double-strand break repair via nonhomologous end joining (P, IMP)
  GO:0035861 site of double-strand break (C, IDA)
  GO:0005635 nuclear envelope (C, IDA)
  GO:0005654 nucleoplasm (C, IDA)

Solvent-accessible surface area: 6147 Å² total; per-residue (Å²): 68,69,115,76,46,54,66,87,3,7,2,54,64,8,17,131,120,0,91,32,0,59,0,103,0,121,33,137,90,73,26,77,0,14,86,24,25,0,70,0,48,8,34,153,78,113,110,42,42,12,165,6,45,108,166,25,66,4,124,33,32,97,55,0,13,0,57,1,35,56,19,82,32,109,104,58,76,84,74,37,3,24,14,165,78,64,111,66,0,12,76,52,140,36,3,81,0,4,0,11,25,76,98,58,102,62,22,0,17,44,73,34,143

Secondary structure (DSSP, 8-state):
-EEEE-SSEEEEEE-TTSSEEEEEE-SSS-EE-TT-EEEEEETTSPPEEEE--SS-EE-TT-EEEEEETTSS---BTTTEEEETT-S----SS-EEEEEE-TTS-EEEEEEE-